Protein AF-A0A2M7EA71-F1 (afdb_monomer)

InterPro domains:
  IPR008201 Ribonuclease HepT-like [PF01934] (1-64)
  IPR037038 tRNA nuclease HepT-like superfamily [G3DSA:1.20.120.580] (5-70)

Secondary structure (DSSP, 8-state):
-HHHHHHHHTS-HHHHHH-TTS-HHHHHHHHHHHHHGGGTT-HHHHHHIIIIIHHHHHHHHHHHHHHHT-

Radius of gyration: 13.28 Å; Cα contacts (8 Å, |Δi|>4): 22; chains: 1; bounding box: 25×20×36 Å

Sequence (70 aa):
MEIICEVSKNIPKNIKAQYQNVYWKGIAGLRNRIIHEYFGVDIKIIWHIIKEELPPLKKQMVQILKKTKR

pLDDT: mean 71.9, std 8.99, range [46.12, 86.0]

Foldseek 3Di:
DVVQLVVLVVPDPVLCVVPVVDPSVCSVCVVVVVVVVVVDPPVVVVVCCVPPVVPVNVVVVVVSVVVVVD

Mean predicted aligned e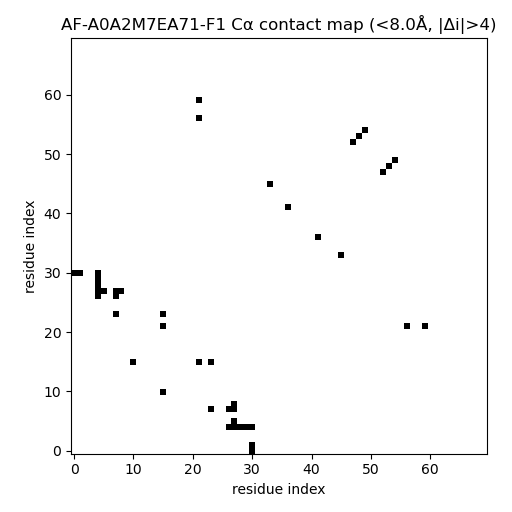rror: 8.4 Å

Solvent-accessible surface area (backbone atoms only — not comparable to full-atom values): 4174 Å² total; per-residue (Å²): 110,67,67,62,25,56,56,56,66,73,54,54,68,70,59,52,66,74,42,66,90,52,65,60,67,57,51,52,38,42,59,54,56,54,61,70,47,60,86,56,84,53,60,65,56,58,48,43,42,61,69,64,52,43,56,60,50,52,52,52,52,53,52,50,54,60,64,72,77,105

Structure (mmCIF, N/CA/C/O backbone):
data_AF-A0A2M7EA71-F1
#
_entry.id   AF-A0A2M7EA71-F1
#
loop_
_atom_site.group_PDB
_atom_site.id
_atom_site.type_symbol
_atom_site.label_atom_id
_atom_site.label_alt_id
_atom_site.label_comp_id
_atom_site.label_asym_id
_atom_site.label_entity_id
_atom_site.label_seq_id
_atom_site.pdbx_PDB_ins_code
_atom_site.Cartn_x
_atom_site.Cartn_y
_atom_site.Cartn_z
_atom_site.occupancy
_atom_site.B_iso_or_equiv
_atom_site.auth_seq_id
_atom_site.auth_comp_id
_atom_site.auth_asym_id
_atom_site.auth_atom_id
_atom_site.pdbx_PDB_model_num
ATOM 1 N N . MET A 1 1 ? 9.721 4.767 -1.242 1.00 58.22 1 MET A N 1
ATOM 2 C CA . MET A 1 1 ? 8.666 3.724 -1.255 1.00 58.22 1 MET A CA 1
ATOM 3 C C . MET A 1 1 ? 8.896 2.643 -0.213 1.00 58.22 1 MET A C 1
ATOM 5 O O . MET A 1 1 ? 7.963 2.285 0.494 1.00 58.22 1 MET A O 1
ATOM 9 N N . GLU A 1 2 ? 10.129 2.170 -0.069 1.00 61.03 2 GLU A N 1
ATOM 10 C CA . GLU A 1 2 ? 10.509 1.121 0.885 1.00 61.03 2 GLU A CA 1
ATOM 11 C C . GLU A 1 2 ? 10.142 1.447 2.345 1.00 61.03 2 GLU A C 1
ATOM 13 O O . GLU A 1 2 ? 9.530 0.628 3.023 1.00 61.03 2 GLU A O 1
ATOM 18 N N . ILE A 1 3 ? 10.357 2.696 2.777 1.00 66.25 3 ILE A N 1
ATOM 19 C CA . ILE A 1 3 ? 9.973 3.186 4.115 1.00 66.25 3 ILE A CA 1
ATOM 20 C C . ILE A 1 3 ? 8.452 3.099 4.352 1.00 66.25 3 ILE A C 1
ATOM 22 O O . ILE A 1 3 ? 8.015 2.713 5.430 1.00 66.25 3 ILE A O 1
ATOM 26 N N . ILE A 1 4 ? 7.628 3.409 3.342 1.00 68.00 4 ILE A N 1
ATOM 27 C CA . ILE A 1 4 ? 6.157 3.366 3.460 1.00 68.00 4 ILE A CA 1
ATOM 28 C C . ILE A 1 4 ? 5.687 1.918 3.650 1.00 68.00 4 ILE A C 1
ATOM 30 O O . ILE A 1 4 ? 4.814 1.648 4.477 1.00 68.00 4 ILE A O 1
ATOM 34 N N . CYS A 1 5 ? 6.294 0.982 2.918 1.00 64.06 5 CYS A N 1
ATOM 35 C CA . CYS A 1 5 ? 5.981 -0.443 3.020 1.00 64.06 5 CYS A CA 1
ATOM 36 C C . CYS A 1 5 ? 6.366 -0.998 4.398 1.00 64.06 5 CYS A C 1
ATOM 38 O O . CYS A 1 5 ? 5.590 -1.735 5.006 1.00 64.06 5 CYS A O 1
ATOM 40 N N . GLU A 1 6 ? 7.540 -0.616 4.902 1.00 72.56 6 GLU A N 1
ATOM 41 C CA . GLU A 1 6 ? 8.062 -1.103 6.179 1.00 72.56 6 GLU A CA 1
ATOM 42 C C . GLU A 1 6 ? 7.237 -0.590 7.364 1.00 72.56 6 GLU A C 1
ATOM 44 O O . GLU A 1 6 ? 6.788 -1.367 8.206 1.00 72.56 6 GLU A O 1
ATOM 49 N N . VAL A 1 7 ? 6.909 0.703 7.371 1.00 74.31 7 VAL A N 1
ATOM 50 C CA . VAL A 1 7 ? 6.063 1.298 8.415 1.00 74.31 7 VAL A CA 1
ATOM 51 C C . VAL A 1 7 ? 4.642 0.718 8.389 1.00 74.31 7 VAL A C 1
ATOM 53 O O . VAL A 1 7 ? 4.041 0.510 9.443 1.00 74.31 7 VAL A O 1
ATOM 56 N N . SER A 1 8 ? 4.116 0.358 7.213 1.00 70.31 8 SER A N 1
ATOM 57 C CA . SER A 1 8 ? 2.783 -0.257 7.088 1.00 70.31 8 SER A CA 1
ATOM 58 C C . SER A 1 8 ? 2.686 -1.642 7.749 1.00 70.31 8 SER A C 1
ATOM 60 O O . SER A 1 8 ? 1.609 -2.046 8.211 1.00 70.31 8 SER A O 1
ATOM 62 N N . LYS A 1 9 ? 3.797 -2.386 7.856 1.00 70.62 9 LYS A N 1
ATOM 63 C CA . LYS A 1 9 ? 3.821 -3.671 8.581 1.00 70.62 9 LYS A CA 1
ATOM 64 C C . LYS A 1 9 ? 3.578 -3.474 10.074 1.00 70.62 9 LYS A C 1
ATOM 66 O O . LYS A 1 9 ? 2.803 -4.236 10.650 1.00 70.62 9 LYS A O 1
ATOM 71 N N . ASN A 1 10 ? 4.124 -2.399 10.637 1.00 77.88 10 ASN A N 1
ATOM 72 C CA . ASN A 1 10 ? 4.041 -2.062 12.058 1.00 77.88 10 ASN A CA 1
ATOM 73 C C . ASN A 1 10 ? 2.675 -1.508 12.488 1.00 77.88 10 ASN A C 1
ATOM 75 O O . ASN A 1 10 ? 2.437 -1.320 13.678 1.00 77.88 10 ASN A O 1
ATOM 79 N N . ILE A 1 11 ? 1.752 -1.273 11.549 1.00 79.31 11 ILE A N 1
ATOM 80 C CA . ILE A 1 11 ? 0.389 -0.863 11.893 1.00 79.31 11 ILE A CA 1
ATOM 81 C C . ILE A 1 11 ? -0.319 -2.015 12.641 1.00 79.31 11 ILE A C 1
ATOM 83 O O . ILE A 1 11 ? -0.395 -3.131 12.101 1.00 79.31 11 ILE A O 1
ATOM 87 N N . PRO A 1 12 ? -0.868 -1.758 13.846 1.00 82.25 12 PRO A N 1
ATOM 88 C CA . PRO A 1 12 ? -1.547 -2.759 14.666 1.00 82.25 12 PRO A CA 1
ATOM 89 C C . PRO A 1 12 ? -2.709 -3.470 13.956 1.00 82.25 12 PRO A C 1
ATOM 91 O O . PRO A 1 12 ? -3.428 -2.883 13.142 1.00 82.25 12 PRO A O 1
ATOM 94 N N . LYS A 1 13 ? -2.928 -4.749 14.290 1.00 78.56 13 LYS A N 1
ATOM 95 C CA . LYS A 1 13 ? -3.965 -5.586 13.653 1.00 78.56 13 LYS A CA 1
ATOM 96 C C . LYS A 1 13 ? -5.385 -5.057 13.875 1.00 78.56 13 LYS A C 1
ATOM 98 O O . LYS A 1 13 ? -6.194 -5.146 12.960 1.00 78.56 13 LYS A O 1
ATOM 103 N N . ASN A 1 14 ? -5.678 -4.475 15.037 1.00 79.69 14 ASN A N 1
ATOM 104 C CA . ASN A 1 14 ? -6.973 -3.855 15.340 1.00 79.69 14 ASN A CA 1
ATOM 105 C C . ASN A 1 14 ? -7.268 -2.658 14.420 1.00 79.69 14 ASN A C 1
ATOM 107 O O . ASN A 1 14 ? -8.380 -2.542 13.918 1.00 79.69 14 ASN A O 1
ATOM 111 N N . ILE A 1 15 ? -6.264 -1.828 14.115 1.00 78.00 15 ILE A N 1
ATOM 112 C CA . ILE A 1 15 ? -6.406 -0.720 13.158 1.00 78.00 15 ILE A CA 1
ATOM 113 C C . ILE A 1 15 ? -6.622 -1.266 11.742 1.00 78.00 15 ILE A C 1
ATOM 115 O O . ILE A 1 15 ? -7.525 -0.822 11.038 1.00 78.00 15 ILE A O 1
ATOM 119 N N . LYS A 1 16 ? -5.861 -2.287 11.331 1.00 76.38 16 LYS A N 1
ATOM 120 C CA . LYS A 1 16 ? -6.066 -2.934 10.022 1.00 76.38 16 LYS A CA 1
ATOM 121 C C . LYS A 1 16 ? -7.468 -3.542 9.892 1.00 76.38 16 LYS A C 1
ATOM 123 O O . LYS A 1 16 ? -8.084 -3.426 8.837 1.00 76.38 16 LYS A O 1
ATOM 128 N N . ALA A 1 17 ? -7.978 -4.146 10.966 1.00 78.06 17 ALA A N 1
ATOM 129 C CA . ALA A 1 17 ? -9.311 -4.738 11.019 1.00 78.06 17 ALA A CA 1
ATOM 130 C C . ALA A 1 17 ? -10.436 -3.691 11.019 1.00 78.06 17 ALA A C 1
ATOM 132 O O . ALA A 1 17 ? -11.499 -3.957 10.468 1.00 78.06 17 ALA A O 1
ATOM 133 N N . GLN A 1 18 ? -10.203 -2.509 11.596 1.00 79.44 18 GLN A N 1
ATOM 134 C CA . GLN A 1 18 ? -11.163 -1.401 11.615 1.00 79.44 18 GLN A CA 1
ATOM 135 C C . GLN A 1 18 ? -11.263 -0.681 10.261 1.00 79.44 18 GLN A C 1
ATOM 137 O O . GLN A 1 18 ? -12.313 -0.147 9.914 1.00 79.44 18 GLN A O 1
ATOM 142 N N . TYR A 1 19 ? -10.183 -0.685 9.478 1.00 76.88 19 TYR A N 1
ATOM 143 C CA . TYR A 1 19 ? -10.096 -0.007 8.184 1.00 76.88 19 TYR A CA 1
ATOM 144 C C . TYR A 1 19 ? -9.873 -1.011 7.046 1.00 76.88 19 TYR A C 1
ATOM 146 O O . TYR A 1 19 ? -8.865 -0.959 6.344 1.00 76.88 19 TYR A O 1
ATOM 154 N N . GLN A 1 20 ? -10.813 -1.943 6.857 1.00 72.75 20 GLN A N 1
ATOM 155 C CA . GLN A 1 20 ? -10.736 -2.979 5.807 1.00 72.75 20 GLN A CA 1
ATOM 156 C C . GLN A 1 20 ? -10.839 -2.415 4.382 1.00 72.75 20 GLN A C 1
ATOM 158 O O . GLN A 1 20 ? -10.440 -3.066 3.422 1.00 72.75 20 GLN A O 1
ATOM 163 N N . ASN A 1 21 ? -11.349 -1.190 4.249 1.00 71.12 21 ASN A N 1
ATOM 164 C CA . ASN A 1 21 ? -11.406 -0.443 2.995 1.00 71.12 21 ASN A CA 1
ATOM 165 C C . ASN A 1 21 ? -10.024 0.005 2.486 1.00 71.12 21 ASN A C 1
ATOM 167 O O . ASN A 1 21 ? -9.901 0.443 1.343 1.00 71.12 21 ASN A O 1
ATOM 171 N N . VAL A 1 22 ? -8.990 -0.074 3.326 1.00 71.94 22 VAL A N 1
ATOM 172 C CA . VAL A 1 22 ? -7.604 0.148 2.924 1.00 71.94 22 VAL A CA 1
ATOM 173 C C . VAL A 1 22 ? -7.000 -1.187 2.503 1.00 71.94 22 VAL A C 1
ATOM 175 O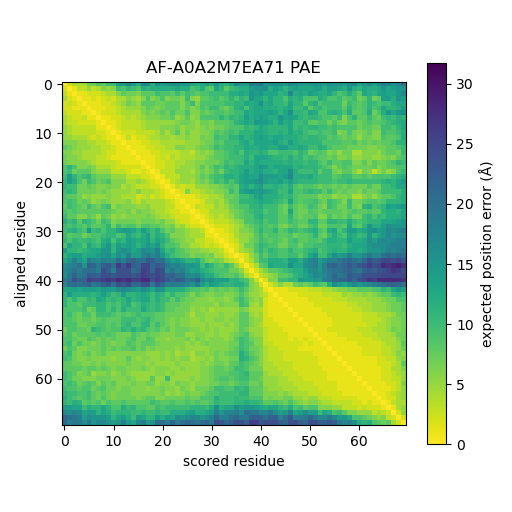 O . VAL A 1 22 ? -7.007 -2.159 3.257 1.00 71.94 22 VAL A O 1
ATOM 178 N N . TYR A 1 23 ? -6.424 -1.238 1.303 1.00 72.69 23 TYR A N 1
ATOM 179 C CA . TYR A 1 23 ? -5.810 -2.453 0.770 1.00 72.69 23 TYR A CA 1
ATOM 180 C C . TYR A 1 23 ? -4.419 -2.712 1.388 1.00 72.69 23 TYR A C 1
ATOM 182 O O . TYR A 1 23 ? -3.383 -2.632 0.729 1.00 72.69 23 TYR A O 1
ATOM 190 N N . TRP A 1 24 ? -4.389 -3.035 2.687 1.00 71.56 24 TRP A N 1
ATOM 191 C CA . TRP A 1 24 ? -3.175 -3.234 3.498 1.00 71.56 24 TRP A CA 1
ATOM 192 C C . TRP A 1 24 ? -2.184 -4.234 2.907 1.00 71.56 24 TRP A C 1
ATOM 194 O O . TRP A 1 24 ? -0.973 -4.013 2.956 1.00 71.56 24 TRP A O 1
ATOM 204 N N . LYS A 1 25 ? -2.697 -5.331 2.339 1.00 68.00 25 LYS A N 1
ATOM 205 C CA . LYS A 1 25 ? -1.872 -6.353 1.687 1.00 68.00 25 LYS A CA 1
ATOM 206 C C . LYS A 1 25 ? -1.185 -5.809 0.433 1.00 68.00 25 LYS A C 1
ATOM 208 O O . LYS A 1 25 ? -0.016 -6.113 0.228 1.00 68.00 25 LYS A O 1
ATOM 213 N N . GLY A 1 26 ? -1.859 -4.967 -0.354 1.00 67.69 26 GLY A N 1
ATOM 214 C CA . GLY A 1 26 ? -1.250 -4.320 -1.519 1.00 67.69 26 GLY A CA 1
ATOM 215 C C . GLY A 1 26 ? -0.193 -3.293 -1.142 1.00 67.69 26 GLY A C 1
ATOM 216 O O . GLY A 1 26 ? 0.857 -3.253 -1.767 1.00 67.69 26 GLY A O 1
ATOM 217 N N . ILE A 1 27 ? -0.412 -2.534 -0.064 1.00 71.31 27 ILE A N 1
ATOM 218 C CA . ILE A 1 27 ? 0.573 -1.561 0.434 1.00 71.31 27 ILE A CA 1
ATOM 219 C C . ILE A 1 27 ? 1.837 -2.275 0.933 1.00 71.31 27 ILE A C 1
ATOM 221 O O . ILE A 1 27 ? 2.949 -1.867 0.611 1.00 71.31 27 ILE A O 1
ATOM 225 N N . ALA A 1 28 ? 1.682 -3.370 1.684 1.00 67.19 28 ALA A N 1
ATOM 226 C CA . ALA A 1 28 ? 2.812 -4.183 2.135 1.00 67.19 28 ALA A CA 1
ATOM 227 C C . ALA A 1 28 ? 3.512 -4.911 0.969 1.00 67.19 28 ALA A C 1
ATOM 229 O O . ALA A 1 28 ? 4.729 -5.091 0.994 1.00 67.19 28 ALA A O 1
ATOM 230 N N . GLY A 1 29 ? 2.745 -5.305 -0.052 1.00 66.38 29 GLY A N 1
ATOM 231 C CA . GLY A 1 29 ? 3.220 -5.963 -1.269 1.00 66.38 29 GLY A CA 1
ATOM 232 C C . GLY A 1 29 ? 3.778 -5.016 -2.332 1.00 66.38 29 GLY A C 1
ATOM 233 O O . GLY A 1 29 ? 4.305 -5.491 -3.332 1.00 66.38 29 GLY A O 1
ATOM 234 N N . LEU A 1 30 ? 3.718 -3.698 -2.128 1.00 69.44 30 LEU A N 1
ATOM 235 C CA . LEU A 1 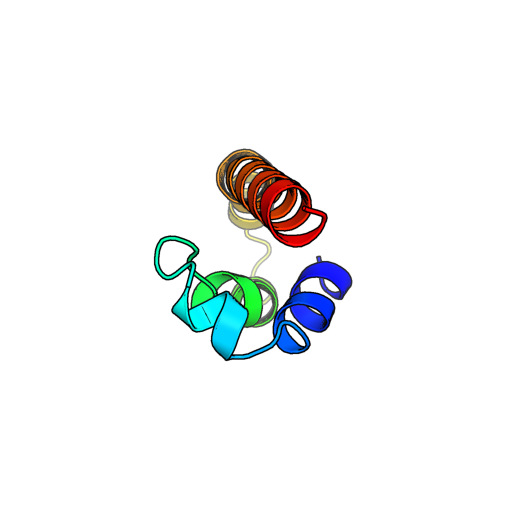30 ? 4.185 -2.716 -3.105 1.00 69.44 30 LEU A CA 1
ATOM 236 C C . LEU A 1 30 ? 5.686 -2.855 -3.377 1.00 69.44 30 LEU A C 1
ATOM 238 O O . LEU A 1 30 ? 6.123 -2.731 -4.515 1.00 69.44 30 LEU A O 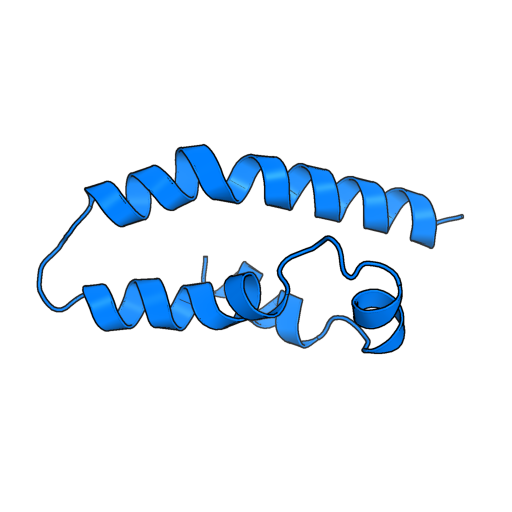1
ATOM 242 N N . ARG A 1 31 ? 6.467 -3.205 -2.347 1.00 61.69 31 ARG A N 1
ATOM 243 C CA . ARG A 1 31 ? 7.885 -3.556 -2.492 1.00 61.69 31 ARG A CA 1
ATOM 244 C C . ARG A 1 31 ? 8.071 -4.769 -3.405 1.00 61.69 31 ARG A C 1
ATOM 246 O O . ARG A 1 31 ? 8.942 -4.737 -4.259 1.00 61.69 31 ARG A O 1
ATOM 253 N N . ASN A 1 32 ? 7.235 -5.797 -3.263 1.00 63.59 32 ASN A N 1
ATOM 254 C CA . ASN A 1 32 ? 7.305 -6.991 -4.103 1.00 63.59 32 ASN A CA 1
ATOM 255 C C . ASN A 1 32 ? 6.875 -6.692 -5.539 1.00 63.59 32 ASN A C 1
ATOM 257 O O . ASN A 1 32 ? 7.514 -7.191 -6.450 1.00 63.59 32 ASN A O 1
ATOM 261 N N . ARG A 1 33 ? 5.850 -5.856 -5.754 1.00 64.12 33 ARG A N 1
ATOM 262 C CA . ARG A 1 33 ? 5.429 -5.438 -7.102 1.00 64.12 33 ARG A CA 1
ATOM 263 C C . ARG A 1 33 ? 6.538 -4.639 -7.796 1.00 64.12 33 ARG A C 1
ATOM 265 O O . ARG A 1 33 ? 6.922 -4.977 -8.903 1.00 64.12 33 ARG A O 1
ATOM 272 N N . ILE A 1 34 ? 7.140 -3.686 -7.082 1.00 62.91 34 ILE A N 1
ATOM 273 C CA . ILE A 1 34 ? 8.281 -2.906 -7.570 1.00 62.91 34 ILE A CA 1
ATOM 274 C C . ILE A 1 34 ? 9.481 -3.825 -7.882 1.00 62.91 34 ILE A C 1
ATOM 276 O O . ILE A 1 34 ? 9.999 -3.762 -8.987 1.00 62.91 34 ILE A O 1
ATOM 280 N N . ILE A 1 35 ? 9.897 -4.704 -6.956 1.00 59.25 35 ILE A N 1
ATOM 281 C CA . ILE A 1 35 ? 11.075 -5.593 -7.097 1.00 59.25 35 ILE A CA 1
ATOM 282 C C . ILE A 1 35 ? 10.876 -6.710 -8.132 1.00 59.25 35 ILE A C 1
ATOM 284 O O . ILE A 1 35 ? 11.818 -7.034 -8.849 1.00 59.25 35 ILE A O 1
ATOM 288 N N . HIS A 1 36 ? 9.685 -7.302 -8.247 1.00 61.03 36 HIS A N 1
ATOM 289 C CA 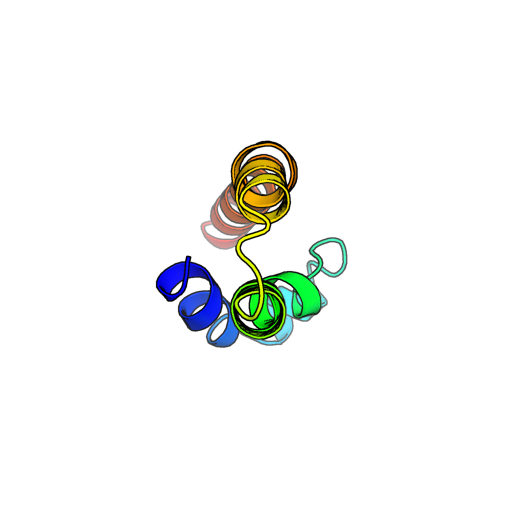. HIS A 1 36 ? 9.443 -8.352 -9.243 1.00 61.03 36 HIS A CA 1
ATOM 290 C C . HIS A 1 36 ? 9.351 -7.806 -10.674 1.00 61.03 36 HIS A C 1
ATOM 292 O O . HIS A 1 36 ? 9.683 -8.528 -11.609 1.00 61.03 36 HIS A O 1
ATOM 298 N N . GLU A 1 37 ? 8.973 -6.539 -10.853 1.00 55.31 37 GLU A N 1
ATOM 299 C CA . GLU A 1 37 ? 8.949 -5.872 -12.163 1.00 55.31 37 GLU A CA 1
ATOM 300 C C . GLU A 1 37 ? 10.298 -5.224 -12.533 1.00 55.31 37 GLU A C 1
ATOM 302 O O . GLU A 1 37 ? 10.477 -4.748 -13.652 1.00 55.31 37 GLU A O 1
ATOM 307 N N . TYR A 1 38 ? 11.299 -5.265 -11.642 1.00 53.59 38 TYR A N 1
ATOM 308 C CA . TYR A 1 38 ? 12.649 -4.744 -11.909 1.00 53.59 38 TYR A CA 1
ATOM 309 C C . TYR A 1 38 ? 13.444 -5.548 -12.960 1.00 53.59 38 TYR A C 1
ATOM 311 O O . TYR A 1 38 ? 14.539 -5.125 -13.325 1.00 53.59 38 TYR A O 1
ATOM 319 N N . PHE A 1 39 ? 12.913 -6.658 -13.495 1.00 55.88 39 PHE A N 1
ATOM 320 C CA . PHE A 1 39 ? 13.555 -7.418 -14.585 1.00 55.88 39 PHE A CA 1
ATOM 321 C C . PHE A 1 39 ? 13.377 -6.815 -15.992 1.00 55.88 39 PHE A C 1
ATOM 323 O O . PHE A 1 39 ? 13.885 -7.355 -16.971 1.00 55.88 39 PHE A O 1
ATOM 330 N N . GLY A 1 40 ? 12.738 -5.654 -16.098 1.00 57.09 40 GLY A N 1
ATOM 331 C CA . GLY A 1 40 ? 12.734 -4.825 -17.297 1.00 57.09 40 GLY A CA 1
ATOM 332 C C . GLY A 1 40 ? 12.014 -3.538 -16.952 1.00 57.09 40 GLY A C 1
ATOM 333 O O . GLY A 1 40 ? 10.829 -3.582 -16.668 1.00 57.09 40 GLY A O 1
ATOM 334 N N . VAL A 1 41 ? 12.745 -2.424 -16.882 1.00 54.53 41 VAL A N 1
ATOM 335 C CA . VAL A 1 41 ? 12.297 -1.139 -16.322 1.00 54.53 41 VAL A CA 1
ATOM 336 C C . VAL A 1 41 ? 10.976 -0.678 -16.942 1.00 54.53 41 VAL A C 1
ATOM 338 O O . VAL A 1 41 ? 10.965 0.090 -17.903 1.00 54.53 41 VAL A O 1
ATOM 341 N N . ASP A 1 42 ? 9.848 -1.084 -16.363 1.00 67.06 42 ASP A N 1
ATOM 342 C CA . ASP A 1 42 ? 8.557 -0.520 -16.723 1.00 67.06 42 ASP A CA 1
ATOM 343 C C . ASP A 1 42 ? 8.310 0.687 -15.822 1.00 67.06 42 ASP A C 1
ATOM 345 O O . ASP A 1 42 ? 7.520 0.696 -14.876 1.00 67.06 42 ASP A O 1
ATOM 349 N N . ILE A 1 43 ? 9.064 1.750 -16.109 1.00 70.44 43 ILE A N 1
ATOM 350 C CA . ILE A 1 43 ? 8.944 3.060 -15.458 1.00 70.44 43 ILE A CA 1
ATOM 351 C C . ILE A 1 43 ? 7.496 3.571 -15.458 1.00 70.44 43 ILE A C 1
ATOM 353 O O . ILE A 1 43 ? 7.117 4.366 -14.598 1.00 70.44 43 ILE A O 1
ATOM 357 N N . LYS A 1 44 ? 6.666 3.072 -16.382 1.00 74.44 44 LYS A N 1
ATOM 358 C CA . LYS A 1 44 ? 5.230 3.338 -16.444 1.00 74.44 44 LYS A CA 1
ATOM 359 C C . LYS A 1 44 ? 4.499 2.827 -15.209 1.00 74.44 44 LYS A C 1
ATOM 361 O O . LYS A 1 44 ? 3.611 3.524 -14.728 1.00 74.44 44 LYS A O 1
ATOM 366 N N . ILE A 1 45 ? 4.883 1.676 -14.663 1.00 74.19 45 ILE A N 1
ATOM 367 C CA . ILE A 1 45 ? 4.245 1.116 -13.469 1.00 74.19 45 ILE A CA 1
ATOM 368 C C . ILE A 1 45 ? 4.636 1.930 -12.238 1.00 74.19 45 ILE A C 1
ATOM 370 O O . ILE A 1 45 ? 3.772 2.323 -11.457 1.00 74.19 45 ILE A O 1
ATOM 374 N N . ILE A 1 46 ? 5.913 2.305 -12.114 1.00 74.56 46 ILE A N 1
ATOM 375 C CA . ILE A 1 46 ? 6.364 3.213 -11.047 1.00 74.56 46 ILE A CA 1
ATOM 376 C C . ILE A 1 46 ? 5.627 4.556 -11.141 1.0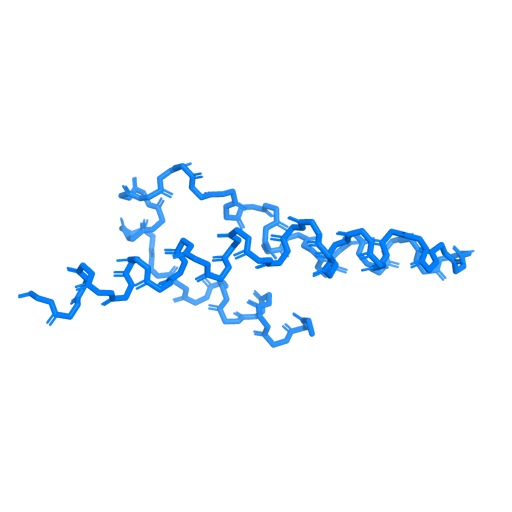0 74.56 46 ILE A C 1
ATOM 378 O O . ILE A 1 46 ? 5.137 5.070 -10.133 1.00 74.56 46 ILE A O 1
ATOM 382 N N . TRP A 1 47 ? 5.511 5.115 -12.347 1.00 81.25 47 TRP A N 1
ATOM 383 C CA . TRP A 1 47 ? 4.792 6.364 -12.578 1.00 81.25 47 TRP A CA 1
ATOM 384 C C . TRP A 1 47 ? 3.307 6.248 -12.223 1.00 81.25 47 TRP A C 1
ATOM 386 O O . TRP A 1 47 ? 2.781 7.117 -11.528 1.00 81.25 47 TRP A O 1
ATOM 396 N N . HIS A 1 48 ? 2.655 5.155 -12.622 1.00 80.19 48 HIS A N 1
ATOM 397 C CA . HIS A 1 48 ? 1.265 4.863 -12.286 1.00 80.19 48 HIS A CA 1
ATOM 398 C C . HIS A 1 48 ? 1.062 4.749 -10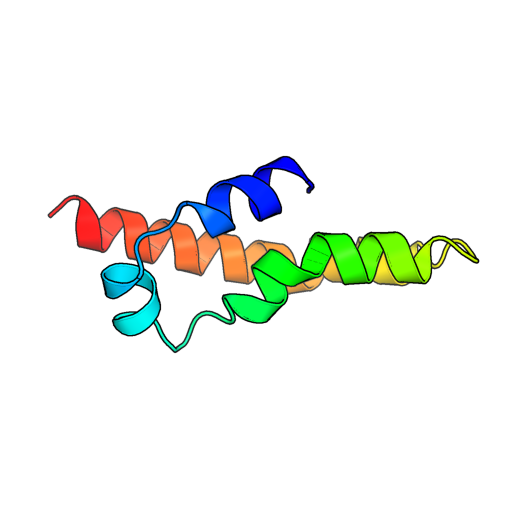.773 1.00 80.19 48 HIS A C 1
ATOM 400 O O . HIS A 1 48 ? 0.182 5.398 -10.219 1.00 80.19 48 HIS A O 1
ATOM 406 N N . ILE A 1 49 ? 1.929 4.021 -10.070 1.00 78.25 49 ILE A N 1
ATOM 407 C CA . ILE A 1 49 ? 1.870 3.910 -8.609 1.00 78.25 49 ILE A CA 1
ATOM 408 C C . ILE A 1 49 ? 2.005 5.295 -7.952 1.00 78.25 49 ILE A C 1
ATOM 410 O O . ILE A 1 49 ? 1.258 5.627 -7.028 1.00 78.25 49 ILE A O 1
ATOM 414 N N . ILE A 1 50 ? 2.949 6.123 -8.413 1.00 81.12 50 ILE A N 1
ATOM 415 C CA . ILE A 1 50 ? 3.176 7.463 -7.849 1.00 81.12 50 ILE A CA 1
ATOM 416 C C . ILE A 1 50 ? 1.989 8.395 -8.110 1.00 81.12 50 ILE A C 1
ATOM 418 O O . ILE A 1 50 ? 1.637 9.185 -7.229 1.00 81.12 50 ILE A O 1
ATOM 422 N N . LYS A 1 51 ? 1.398 8.338 -9.305 1.00 83.00 51 LYS A N 1
ATOM 423 C CA . LYS A 1 51 ? 0.334 9.258 -9.719 1.00 83.00 51 LYS A CA 1
ATOM 424 C C . LYS A 1 51 ? -1.054 8.820 -9.277 1.00 83.00 51 LYS A C 1
ATOM 426 O O . LYS A 1 51 ? -1.818 9.664 -8.823 1.00 83.00 51 LYS A O 1
ATOM 431 N N . GLU A 1 52 ? -1.341 7.529 -9.332 1.00 81.56 52 GLU A N 1
ATOM 432 C CA . GLU A 1 52 ? -2.697 7.006 -9.173 1.00 81.56 52 GLU A CA 1
ATOM 433 C C . GLU A 1 52 ? -2.898 6.309 -7.823 1.00 81.56 52 GLU A C 1
ATOM 435 O O . GLU A 1 52 ? -3.915 6.527 -7.167 1.00 81.56 52 GLU A O 1
ATOM 440 N N . GLU A 1 53 ? -1.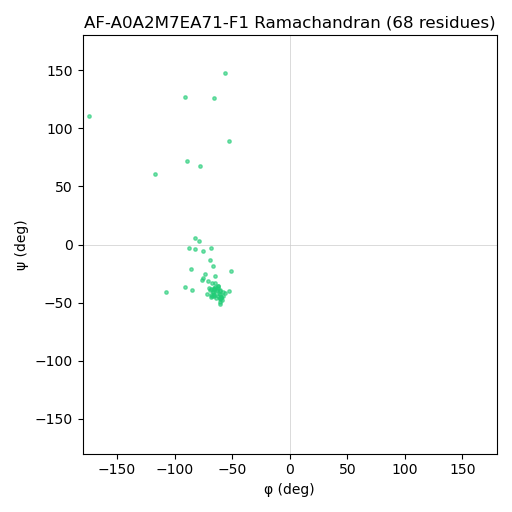926 5.524 -7.342 1.00 77.88 53 GLU A N 1
ATOM 441 C CA . GLU A 1 53 ? -2.108 4.718 -6.121 1.00 77.88 53 GLU A CA 1
ATOM 442 C C . GLU A 1 53 ? -1.670 5.445 -4.832 1.00 77.88 53 GLU A C 1
ATOM 444 O O . GLU A 1 53 ? -2.317 5.328 -3.784 1.00 77.88 53 GLU A O 1
ATOM 449 N N . LEU A 1 54 ? -0.594 6.240 -4.876 1.00 81.19 54 LEU A N 1
ATOM 450 C CA . LEU A 1 54 ? -0.065 6.939 -3.695 1.00 81.19 54 LEU A CA 1
ATOM 451 C C . LEU A 1 54 ? -0.970 8.064 -3.151 1.00 81.19 54 LEU A C 1
ATOM 453 O O . LEU A 1 54 ? -1.115 8.159 -1.925 1.00 81.19 54 LEU A O 1
ATOM 457 N N . PRO A 1 55 ? -1.584 8.939 -3.974 1.00 86.00 55 PRO A N 1
ATOM 458 C CA . PRO A 1 55 ? -2.444 10.006 -3.463 1.00 86.00 55 PRO A CA 1
ATOM 459 C C . PRO A 1 55 ? -3.676 9.531 -2.671 1.00 86.00 55 PRO A C 1
ATOM 461 O O . PRO A 1 55 ? -3.905 10.069 -1.578 1.00 86.00 55 PRO A O 1
ATOM 464 N N . PRO A 1 56 ? -4.474 8.546 -3.139 1.00 81.56 56 PRO A N 1
ATOM 465 C CA . PRO A 1 56 ? -5.599 8.040 -2.358 1.00 81.56 56 PRO A CA 1
ATOM 466 C C . PRO A 1 56 ? -5.123 7.338 -1.084 1.00 81.56 56 PRO A C 1
ATOM 468 O O . PRO A 1 56 ? -5.713 7.559 -0.023 1.00 81.56 56 PRO A O 1
ATOM 471 N N . LEU A 1 57 ? -4.005 6.606 -1.142 1.00 79.88 57 LEU A N 1
ATOM 472 C CA . LEU A 1 57 ? -3.400 5.996 0.039 1.00 79.88 57 LEU A CA 1
ATOM 473 C C . LEU A 1 57 ? -3.039 7.046 1.101 1.00 79.88 57 LEU A C 1
ATOM 475 O O . LEU A 1 57 ? -3.406 6.909 2.270 1.00 79.88 57 LEU A O 1
ATOM 479 N N . LYS A 1 58 ? -2.379 8.140 0.702 1.00 82.25 58 LYS A N 1
ATOM 480 C CA . LYS A 1 58 ? -2.044 9.248 1.610 1.00 82.25 58 LYS A CA 1
ATOM 481 C C . LYS A 1 58 ? -3.299 9.837 2.255 1.00 82.25 58 LYS A C 1
ATOM 483 O O . LYS A 1 58 ? -3.307 10.070 3.464 1.00 82.25 58 LYS A O 1
ATOM 488 N N . LYS A 1 59 ? -4.366 10.061 1.479 1.00 83.50 59 LYS A N 1
ATOM 489 C CA . LYS A 1 59 ? -5.643 10.566 2.013 1.00 83.50 59 LYS A CA 1
ATOM 490 C C . LYS A 1 59 ? -6.223 9.612 3.058 1.00 83.50 59 LYS A C 1
ATOM 492 O O . LYS A 1 59 ? -6.609 10.071 4.132 1.00 83.50 59 LYS A O 1
ATOM 497 N N . GLN A 1 60 ? -6.238 8.310 2.782 1.00 79.62 60 GLN A N 1
ATOM 498 C CA . GLN A 1 60 ? -6.720 7.299 3.726 1.00 79.62 60 GLN A CA 1
ATOM 499 C C . GLN A 1 60 ? -5.897 7.293 5.022 1.00 79.62 60 GLN A C 1
ATOM 501 O O . GLN A 1 60 ? -6.477 7.342 6.106 1.00 79.62 60 GLN A O 1
ATOM 506 N N . MET A 1 61 ? -4.563 7.337 4.933 1.00 80.00 61 MET A N 1
ATOM 507 C CA . MET A 1 61 ? -3.689 7.389 6.114 1.00 80.00 61 MET A CA 1
ATOM 508 C C . MET A 1 61 ? -3.932 8.640 6.967 1.00 80.00 61 MET A C 1
ATOM 510 O O . MET A 1 61 ? -4.018 8.550 8.191 1.00 80.00 61 MET A O 1
ATOM 514 N N . VAL A 1 62 ? -4.101 9.807 6.339 1.00 83.75 62 VAL A N 1
ATOM 515 C CA . VAL A 1 62 ? -4.407 11.059 7.052 1.00 83.75 62 VAL A CA 1
ATOM 516 C C . VAL A 1 62 ? -5.761 10.981 7.762 1.00 83.75 62 VAL A C 1
ATOM 518 O O . VAL A 1 62 ? -5.887 11.463 8.887 1.00 83.75 62 VAL A O 1
ATOM 521 N N . GLN A 1 63 ? -6.770 10.366 7.141 1.00 81.25 63 GLN A N 1
ATOM 522 C CA . GLN A 1 63 ? -8.081 10.173 7.769 1.00 81.25 63 GLN A CA 1
ATOM 523 C C . GLN A 1 63 ? -8.004 9.236 8.976 1.00 81.25 63 GLN A C 1
ATOM 525 O O . GLN A 1 63 ? -8.577 9.543 10.021 1.00 81.25 63 GLN A O 1
ATOM 530 N N . ILE A 1 64 ? -7.254 8.137 8.862 1.00 80.12 64 ILE A N 1
ATOM 531 C CA . ILE A 1 64 ? -7.015 7.215 9.979 1.00 80.12 64 ILE A CA 1
ATOM 532 C C . ILE A 1 64 ? -6.317 7.951 11.126 1.00 80.12 64 ILE A C 1
ATOM 534 O O . ILE A 1 64 ? -6.807 7.924 12.250 1.00 80.12 64 ILE A O 1
ATOM 538 N N . LEU A 1 65 ? -5.240 8.694 10.849 1.00 78.06 65 LEU A N 1
ATOM 539 C CA . LEU A 1 65 ? -4.518 9.467 11.868 1.00 78.06 65 LEU A CA 1
ATOM 540 C C . LEU A 1 65 ? -5.409 10.487 12.586 1.00 78.06 65 LEU A C 1
ATOM 542 O O . LEU A 1 65 ? -5.310 10.631 13.803 1.00 78.06 65 LEU A O 1
ATOM 546 N N . LYS A 1 66 ? -6.290 11.182 11.856 1.00 79.00 66 LYS A N 1
ATOM 547 C CA . LYS A 1 66 ? -7.249 12.125 12.453 1.00 79.00 66 LYS A CA 1
ATOM 548 C C . LYS A 1 66 ? -8.271 11.434 13.355 1.00 79.00 66 LYS A C 1
ATOM 550 O O . LYS A 1 66 ? -8.652 12.010 14.366 1.00 79.00 66 LYS A O 1
ATOM 555 N N 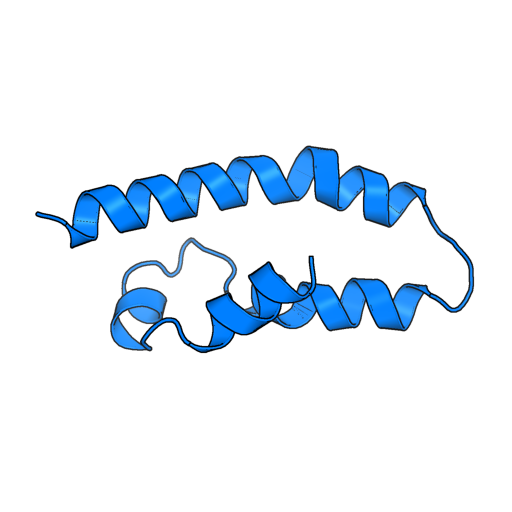. LYS A 1 67 ? -8.712 10.226 12.997 1.00 73.44 67 LYS A N 1
ATOM 556 C CA . LYS A 1 67 ? -9.665 9.443 13.797 1.00 73.44 67 LYS A CA 1
ATOM 557 C C . LYS A 1 67 ? -9.027 8.799 15.028 1.00 73.44 67 LYS A C 1
ATOM 559 O O . LYS A 1 67 ? -9.718 8.645 16.020 1.00 73.44 67 LYS A O 1
ATOM 564 N N . THR A 1 68 ? -7.743 8.446 14.969 1.00 64.31 68 THR A N 1
ATOM 565 C CA . THR A 1 68 ? -7.022 7.806 16.084 1.00 64.31 68 THR A CA 1
ATOM 566 C C . THR A 1 68 ? -6.441 8.808 17.092 1.00 64.31 68 THR A C 1
ATOM 568 O O . THR A 1 68 ? -6.162 8.434 18.222 1.00 64.31 68 THR A O 1
ATOM 571 N N . LYS A 1 69 ? -6.243 10.082 16.716 1.00 58.44 69 LYS A N 1
ATOM 572 C CA . LYS A 1 69 ? -5.812 11.160 17.635 1.00 58.44 69 LYS A CA 1
ATOM 573 C C . LYS A 1 69 ? -6.955 11.794 18.449 1.00 58.44 69 LYS A C 1
ATOM 575 O O . LYS A 1 69 ? -6.721 12.802 19.113 1.00 58.44 69 LYS A O 1
ATOM 580 N N . ARG A 1 70 ? -8.168 11.258 18.354 1.00 46.12 70 ARG A N 1
ATOM 581 C CA . ARG A 1 70 ? -9.354 11.721 19.075 1.00 46.12 70 ARG A CA 1
ATOM 582 C C . ARG A 1 70 ? -9.734 10.682 20.116 1.00 46.12 70 ARG A C 1
ATOM 584 O O . ARG A 1 70 ? -10.168 11.113 21.199 1.00 46.12 70 ARG A O 1
#

Organism: NCBI:txid2014290